Protein AF-A0A8D2JSB9-F1 (afdb_monomer)

Mean predicted aligned error: 15.59 Å

pLDDT: mean 74.53, std 19.08, range [41.66, 95.0]

Secondary structure (DSSP, 8-state):
-------------------TTGGGPPPPPHHHHHHHHHHHHHHHHHTT----HHHHHHHHHHHHHHHHHHTT---------

InterPro domains:
  IPR059105 Rec21/ENK19 [PF15695] (22-75)

Solvent-accessible surface area (backbone atoms only — not comparable to full-atom values): 5477 Å² total; per-residue (Å²)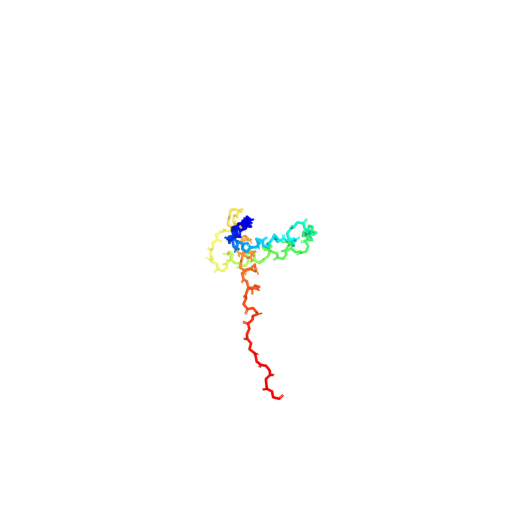: 142,80,87,82,79,87,79,78,82,73,79,84,71,74,76,78,77,73,71,68,65,76,84,70,61,77,81,82,50,71,69,56,52,52,51,44,50,54,53,17,50,54,52,36,58,74,68,73,48,78,92,42,76,67,54,42,52,52,34,39,51,50,56,52,53,55,59,64,58,60,72,75,66,88,75,88,83,86,92,83,130

Foldseek 3Di:
DDDDDPDDPPDCPPPDPDPPPVVDDDPDDPVRVVVLQVQLVVVCVVVVHDDDPVSSVVSSVVVVVVVVVVVVPPDDDDDDD

Structure (mmCIF, N/CA/C/O backbone):
data_AF-A0A8D2JSB9-F1
#
_entry.id   AF-A0A8D2JSB9-F1
#
loop_
_atom_site.group_PDB
_atom_site.id
_atom_site.type_symbol
_atom_site.label_atom_id
_atom_site.label_alt_id
_atom_site.label_comp_id
_atom_site.label_asym_id
_atom_site.label_entity_id
_atom_site.label_seq_id
_atom_site.pdbx_PDB_ins_code
_atom_site.Cartn_x
_atom_site.Cartn_y
_atom_site.Cartn_z
_atom_site.occupancy
_atom_site.B_iso_or_equiv
_atom_site.auth_seq_id
_atom_site.auth_comp_id
_atom_site.auth_asym_id
_atom_site.auth_atom_id
_atom_site.pdbx_PDB_model_num
ATOM 1 N N . PHE A 1 1 ? 9.096 -53.157 -50.883 1.00 41.66 1 PHE A N 1
ATOM 2 C CA . PHE A 1 1 ? 9.012 -53.083 -49.410 1.00 41.66 1 PHE A CA 1
ATOM 3 C C . PHE A 1 1 ? 9.703 -51.806 -48.955 1.00 41.66 1 PHE A C 1
ATOM 5 O O . PHE A 1 1 ? 10.921 -51.750 -48.995 1.0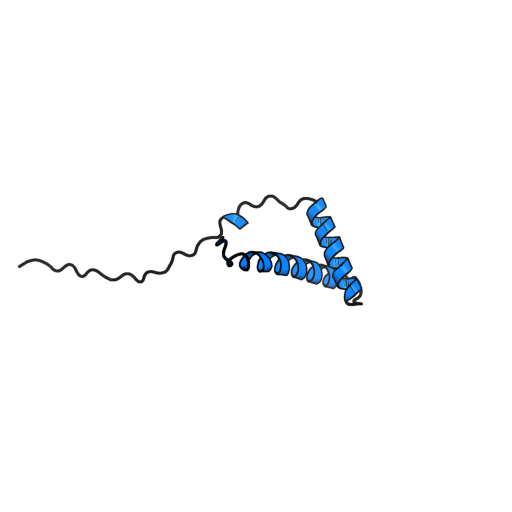0 41.66 1 PHE A O 1
ATOM 12 N N . SER A 1 2 ? 8.943 -50.777 -48.577 1.00 46.41 2 SER A N 1
ATOM 13 C CA . SER A 1 2 ? 9.490 -49.516 -4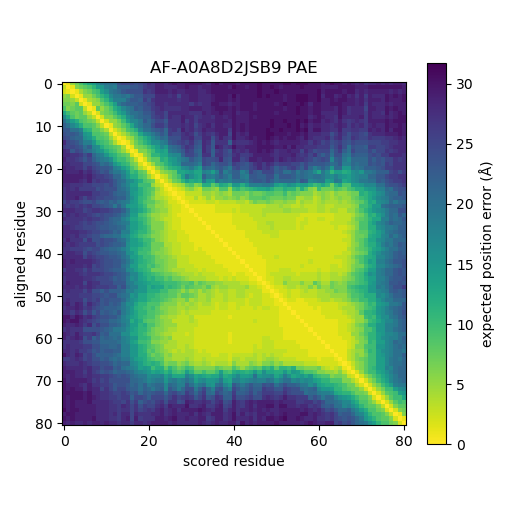8.048 1.00 46.41 2 SER A CA 1
ATOM 14 C C . SER A 1 2 ? 8.973 -49.318 -46.620 1.00 46.41 2 SER A C 1
ATOM 16 O O . SER A 1 2 ? 7.760 -49.424 -46.412 1.00 46.41 2 SER A O 1
ATOM 18 N N . PRO A 1 3 ? 9.830 -49.067 -45.615 1.00 51.41 3 PRO A N 1
ATOM 19 C CA . PRO A 1 3 ? 9.373 -48.952 -44.239 1.00 51.41 3 PRO A CA 1
ATOM 20 C C . PRO A 1 3 ? 8.762 -47.573 -43.942 1.00 51.41 3 PRO A C 1
ATOM 22 O O . PRO A 1 3 ? 9.405 -46.529 -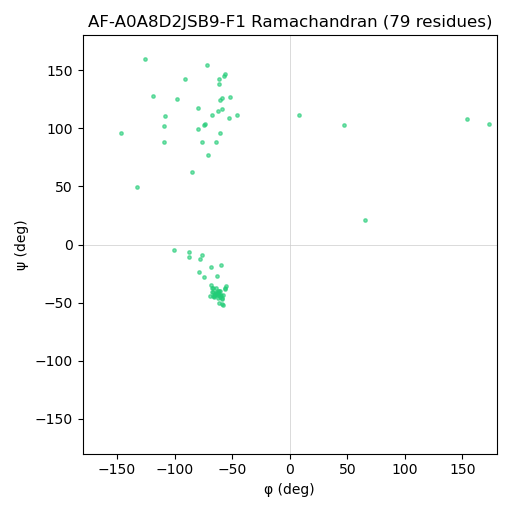44.002 1.00 51.41 3 PRO A O 1
ATOM 25 N N . ARG A 1 4 ? 7.474 -47.630 -43.600 1.00 48.97 4 ARG A N 1
ATOM 26 C CA . ARG A 1 4 ? 6.752 -46.916 -42.532 1.00 48.97 4 ARG A CA 1
ATOM 27 C C . ARG A 1 4 ? 7.541 -45.812 -41.787 1.00 48.97 4 ARG A C 1
ATOM 29 O O . ARG A 1 4 ? 8.366 -46.108 -40.929 1.00 48.97 4 ARG A O 1
ATOM 36 N N . ARG A 1 5 ? 7.150 -44.543 -41.974 1.00 50.41 5 ARG A N 1
ATOM 37 C CA . ARG A 1 5 ? 7.319 -43.474 -40.964 1.00 50.41 5 ARG A CA 1
ATOM 38 C C . ARG A 1 5 ? 5.955 -43.091 -40.398 1.00 50.41 5 ARG A C 1
ATOM 40 O O . ARG A 1 5 ? 5.198 -42.351 -41.019 1.00 50.41 5 ARG A O 1
ATOM 47 N N . LEU A 1 6 ? 5.655 -43.586 -39.200 1.00 55.94 6 LEU A N 1
ATOM 48 C CA . LEU A 1 6 ? 4.573 -43.070 -38.365 1.00 55.94 6 LEU A CA 1
ATOM 49 C C . LEU A 1 6 ? 5.033 -41.732 -37.776 1.00 55.94 6 LEU A C 1
ATOM 51 O O . LEU A 1 6 ? 5.847 -41.685 -36.859 1.00 55.94 6 LEU A O 1
ATOM 55 N N . ARG A 1 7 ? 4.539 -40.634 -38.348 1.00 45.78 7 ARG A N 1
ATOM 56 C CA . ARG A 1 7 ? 4.745 -39.281 -37.826 1.00 45.78 7 ARG A CA 1
ATOM 57 C C . ARG A 1 7 ? 3.767 -39.063 -36.672 1.00 45.78 7 ARG A C 1
ATOM 59 O O . ARG A 1 7 ? 2.591 -38.788 -36.898 1.00 45.78 7 ARG A O 1
ATOM 66 N N . SER A 1 8 ? 4.247 -39.215 -35.441 1.00 51.41 8 SER A N 1
ATOM 67 C CA . SER A 1 8 ? 3.502 -38.882 -34.228 1.00 51.41 8 SER A CA 1
ATOM 68 C C . SER A 1 8 ? 3.155 -37.386 -34.220 1.00 51.41 8 SER A C 1
ATOM 70 O O . SER A 1 8 ? 4.012 -36.513 -34.362 1.00 51.41 8 SER A O 1
ATOM 72 N N . LYS A 1 9 ? 1.863 -37.070 -34.091 1.00 51.53 9 LYS A N 1
ATOM 73 C CA . LYS A 1 9 ? 1.369 -35.708 -33.858 1.00 51.53 9 LYS A CA 1
ATOM 74 C C . LYS A 1 9 ? 1.637 -35.364 -32.396 1.00 51.53 9 LYS A C 1
ATOM 76 O O . LYS A 1 9 ? 0.819 -35.621 -31.518 1.00 51.53 9 LYS A O 1
ATOM 81 N N . GLN A 1 10 ? 2.825 -34.832 -32.142 1.00 55.72 10 GLN A N 1
ATOM 82 C CA . GLN A 1 10 ? 3.201 -34.310 -30.839 1.00 55.72 10 GLN A CA 1
ATOM 83 C C . GLN A 1 10 ? 2.264 -33.142 -30.496 1.00 55.72 10 GLN A C 1
ATOM 85 O O . GLN A 1 10 ? 2.201 -32.135 -31.201 1.00 55.72 10 GLN A O 1
ATOM 90 N N . LYS A 1 11 ? 1.473 -33.353 -29.442 1.00 50.53 11 LYS A N 1
ATOM 91 C CA . LYS A 1 11 ? 0.544 -32.415 -28.811 1.00 50.53 11 LYS A CA 1
ATOM 92 C C . LYS A 1 11 ? 1.252 -31.068 -28.645 1.00 50.53 11 LYS A C 1
ATOM 94 O O . LYS A 1 11 ? 2.206 -30.968 -27.879 1.00 50.53 11 LYS A O 1
ATOM 99 N N . GLN A 1 12 ? 0.812 -30.063 -29.400 1.00 53.19 12 GLN A N 1
ATOM 100 C CA . GLN A 1 12 ? 1.363 -28.710 -29.391 1.00 53.19 12 GLN A CA 1
ATOM 101 C C . GLN A 1 12 ? 0.970 -28.039 -28.065 1.00 53.19 12 GLN A C 1
ATOM 103 O O . GLN A 1 12 ? 0.015 -27.269 -27.989 1.00 53.19 12 GLN A O 1
ATOM 108 N N . GLN A 1 13 ? 1.658 -28.400 -26.981 1.00 56.38 13 GLN A N 1
ATOM 109 C CA . GLN A 1 13 ? 1.616 -27.625 -25.750 1.00 56.38 13 GLN A CA 1
ATOM 110 C C . GLN A 1 13 ? 2.313 -26.302 -26.058 1.00 56.38 13 GLN A C 1
ATOM 112 O O . GLN A 1 13 ? 3.506 -26.268 -26.361 1.00 56.38 13 GLN A O 1
ATOM 117 N N . LYS A 1 14 ? 1.521 -25.226 -26.077 1.00 52.78 14 LYS A N 1
ATOM 118 C CA . LYS A 1 14 ? 1.999 -23.852 -26.233 1.00 52.78 14 LYS A CA 1
ATOM 119 C C . LYS A 1 14 ? 3.103 -23.637 -25.189 1.00 52.78 14 LYS A C 1
ATOM 121 O O . LYS A 1 14 ? 2.848 -23.937 -24.022 1.00 52.78 14 LYS A O 1
ATOM 126 N N . PRO A 1 15 ? 4.306 -23.172 -25.565 1.00 48.06 15 PRO A N 1
ATOM 127 C CA . PRO A 1 15 ? 5.352 -22.945 -24.583 1.00 48.06 15 PRO A CA 1
ATOM 128 C C . PRO A 1 15 ? 4.824 -21.939 -23.564 1.00 48.06 15 PRO A C 1
ATOM 130 O O . PRO A 1 15 ? 4.341 -20.865 -23.933 1.00 48.06 15 PRO A O 1
ATOM 133 N N . LEU A 1 16 ? 4.881 -22.315 -22.286 1.00 58.38 16 LEU A N 1
ATOM 134 C CA . LEU A 1 16 ? 4.708 -21.388 -21.179 1.00 58.38 16 LEU A CA 1
ATOM 135 C C . LEU A 1 16 ? 5.702 -20.251 -21.427 1.00 58.38 16 LEU A C 1
ATOM 137 O O . LEU A 1 16 ? 6.913 -20.461 -21.362 1.00 58.38 16 LEU A O 1
ATOM 141 N N . LYS A 1 17 ? 5.196 -19.066 -21.793 1.00 60.09 17 LYS A N 1
ATOM 142 C CA . LYS A 1 17 ? 5.996 -17.843 -21.828 1.00 60.09 17 LYS A CA 1
ATOM 143 C C . LYS A 1 17 ? 6.487 -17.628 -20.402 1.00 60.09 17 LYS A C 1
ATOM 145 O O . LYS A 1 17 ? 5.756 -17.109 -19.566 1.00 60.09 17 LYS A O 1
ATOM 150 N N . THR A 1 18 ? 7.700 -18.073 -20.107 1.00 56.97 18 THR A N 1
ATOM 151 C CA . THR A 1 18 ? 8.381 -17.730 -18.868 1.00 56.97 18 THR A CA 1
ATOM 152 C C . THR A 1 18 ? 8.496 -16.207 -18.832 1.00 56.97 18 THR A C 1
ATOM 154 O O . THR A 1 18 ? 9.081 -15.596 -19.730 1.00 56.97 18 THR A O 1
ATOM 157 N N . MET A 1 19 ? 7.852 -15.577 -17.843 1.00 58.72 19 MET A N 1
ATOM 158 C CA . MET A 1 19 ? 7.922 -14.134 -17.603 1.00 58.72 19 MET A CA 1
ATOM 159 C C . MET A 1 19 ? 9.364 -13.772 -17.240 1.00 58.72 19 MET A C 1
ATOM 161 O O . MET A 1 19 ? 9.744 -13.736 -16.076 1.00 58.72 19 MET A O 1
ATOM 165 N N . LYS A 1 20 ? 10.185 -13.493 -18.256 1.00 54.16 20 LYS A N 1
ATOM 166 C CA . LYS A 1 20 ? 11.557 -12.993 -18.084 1.00 54.16 20 LYS A CA 1
ATOM 167 C C . LYS A 1 20 ? 11.609 -11.658 -17.320 1.00 54.16 20 LYS A C 1
ATOM 169 O O . LYS A 1 20 ? 12.662 -11.310 -16.808 1.00 54.16 20 LYS A O 1
ATOM 174 N N . GLY A 1 21 ? 10.488 -10.935 -17.225 1.00 55.47 21 GLY A N 1
ATOM 175 C CA . GLY A 1 21 ? 10.407 -9.618 -16.585 1.00 55.47 21 GLY A CA 1
ATOM 176 C C . GLY A 1 21 ? 10.593 -9.628 -15.066 1.00 55.47 21 GLY A C 1
ATOM 177 O O . GLY A 1 21 ? 11.212 -8.715 -14.537 1.00 55.47 21 GLY A O 1
ATOM 178 N N . THR A 1 22 ? 10.129 -10.660 -14.353 1.00 60.84 22 THR A N 1
ATOM 179 C CA . THR A 1 22 ? 10.223 -10.687 -12.878 1.00 60.84 22 THR A CA 1
ATOM 180 C C . THR A 1 22 ? 11.622 -11.067 -12.384 1.00 60.84 22 THR A C 1
ATOM 182 O O . THR A 1 22 ? 12.003 -10.708 -11.278 1.00 60.84 22 THR A O 1
ATOM 185 N N . LEU A 1 23 ? 12.413 -11.767 -13.206 1.00 58.38 23 LEU A N 1
ATOM 186 C CA . LEU A 1 23 ? 13.764 -12.216 -12.842 1.00 58.38 23 LEU A CA 1
ATOM 187 C C . LEU A 1 23 ? 14.824 -11.103 -12.932 1.00 58.38 23 LEU A C 1
ATOM 189 O O . LEU A 1 23 ? 15.935 -11.292 -12.448 1.00 58.38 23 LEU A O 1
ATOM 193 N N . ILE A 1 24 ? 14.497 -9.959 -13.546 1.00 62.44 24 ILE A N 1
ATOM 194 C CA . ILE A 1 24 ? 15.416 -8.831 -13.772 1.00 62.44 24 ILE A CA 1
ATOM 195 C C . ILE A 1 24 ? 14.731 -7.514 -13.369 1.00 62.44 24 ILE A C 1
ATOM 197 O O . ILE A 1 24 ? 14.693 -6.559 -14.140 1.00 62.44 24 ILE A O 1
ATOM 201 N N . SER A 1 25 ? 14.129 -7.450 -12.178 1.00 72.00 25 SER A N 1
ATOM 202 C CA . SER A 1 25 ? 13.650 -6.173 -11.635 1.00 72.00 25 SER A CA 1
ATOM 203 C C . SER A 1 25 ? 14.676 -5.604 -10.664 1.00 72.00 25 SER A C 1
ATOM 205 O O . SER A 1 25 ? 15.040 -6.263 -9.689 1.00 72.00 25 SER A O 1
ATOM 207 N N . SER A 1 26 ? 15.112 -4.367 -10.897 1.00 80.75 26 SER A N 1
ATOM 208 C CA . SER A 1 26 ? 15.841 -3.602 -9.887 1.00 80.75 26 SER A CA 1
ATOM 209 C C . SER A 1 26 ? 14.997 -3.486 -8.612 1.00 80.75 26 SER A C 1
ATOM 211 O O . SER A 1 26 ? 13.771 -3.365 -8.720 1.00 80.75 26 SER A O 1
ATOM 213 N N . PRO A 1 27 ? 15.614 -3.493 -7.418 1.00 83.81 27 PRO A N 1
ATOM 214 C CA . PRO A 1 27 ? 14.875 -3.289 -6.179 1.00 83.81 27 PRO A CA 1
ATOM 215 C C . PRO A 1 27 ? 14.100 -1.962 -6.232 1.00 83.81 27 PRO A C 1
ATOM 217 O O . PRO A 1 27 ? 14.568 -1.002 -6.857 1.00 83.81 27 PRO A O 1
ATOM 220 N N . PRO A 1 28 ? 12.917 -1.889 -5.600 1.00 85.56 28 PRO A N 1
ATOM 221 C CA . PRO A 1 28 ? 12.148 -0.657 -5.564 1.00 85.56 28 PRO A CA 1
ATOM 222 C C . PRO A 1 28 ? 12.944 0.442 -4.858 1.00 85.56 28 PRO A C 1
ATOM 224 O O . PRO A 1 28 ? 13.637 0.211 -3.867 1.00 85.56 28 PRO A O 1
ATOM 227 N N . THR A 1 29 ? 12.826 1.662 -5.365 1.00 93.06 29 THR A N 1
ATOM 228 C CA . THR A 1 29 ? 13.423 2.842 -4.733 1.00 93.06 29 THR A CA 1
ATOM 229 C C . THR A 1 29 ? 12.669 3.209 -3.453 1.00 93.06 29 THR A C 1
ATOM 231 O O . THR A 1 29 ? 11.467 2.960 -3.333 1.00 93.06 29 THR A O 1
ATOM 234 N N . TRP A 1 30 ? 13.336 3.879 -2.505 1.00 93.44 30 TRP A N 1
ATOM 235 C CA . TRP A 1 30 ? 12.687 4.355 -1.273 1.00 93.44 30 TRP A CA 1
ATOM 236 C C . TRP A 1 30 ? 11.465 5.244 -1.552 1.00 93.44 30 TRP A C 1
ATOM 238 O O . TRP A 1 30 ? 10.453 5.150 -0.862 1.00 93.44 30 TRP A O 1
ATOM 248 N N . GLY A 1 31 ? 11.518 6.061 -2.610 1.00 95.00 31 GLY A N 1
ATOM 249 C CA . GLY A 1 31 ? 10.383 6.880 -3.039 1.00 95.00 31 GLY A CA 1
ATOM 250 C C . GLY A 1 31 ? 9.164 6.049 -3.455 1.00 95.00 31 GLY A C 1
ATOM 251 O O . GLY A 1 31 ? 8.040 6.395 -3.098 1.00 95.00 31 GLY A O 1
ATOM 252 N N . GLN A 1 32 ? 9.374 4.925 -4.150 1.00 92.00 32 GLN A N 1
ATOM 253 C CA . GLN A 1 32 ? 8.292 4.005 -4.523 1.00 92.00 32 GLN A CA 1
ATOM 254 C C . GLN A 1 32 ? 7.693 3.313 -3.297 1.00 92.00 32 GLN A C 1
ATOM 256 O O . GLN A 1 32 ? 6.471 3.208 -3.207 1.00 92.00 32 GLN A O 1
ATOM 261 N N . ILE A 1 33 ? 8.534 2.906 -2.341 1.00 93.50 33 ILE A N 1
ATOM 262 C CA . ILE A 1 33 ? 8.082 2.323 -1.071 1.00 93.50 33 ILE A CA 1
ATOM 263 C C . ILE A 1 33 ? 7.239 3.345 -0.300 1.00 93.50 33 ILE A C 1
ATOM 265 O O . ILE A 1 33 ? 6.107 3.045 0.057 1.00 93.50 33 ILE A O 1
ATOM 269 N N . LYS A 1 34 ? 7.730 4.579 -0.127 1.00 93.50 34 LYS A N 1
ATOM 270 C CA . LYS A 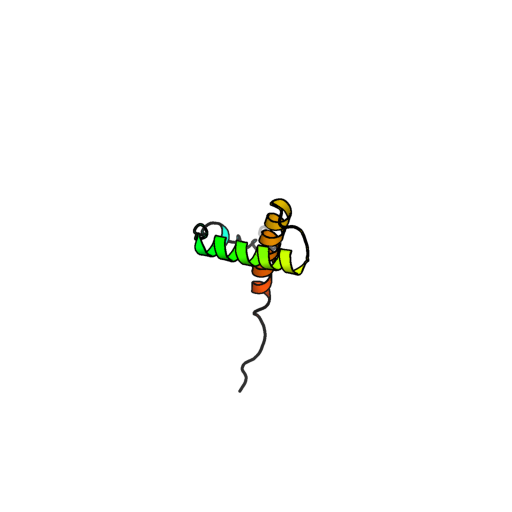1 34 ? 6.997 5.652 0.565 1.00 93.50 34 LYS A CA 1
ATOM 271 C C . LYS A 1 34 ? 5.648 5.952 -0.092 1.00 93.50 34 LYS A C 1
ATOM 273 O O . LYS A 1 34 ? 4.646 6.095 0.597 1.00 93.50 34 LYS A O 1
ATOM 278 N N . ASN A 1 35 ? 5.609 6.024 -1.422 1.00 93.94 35 ASN A N 1
ATOM 279 C CA . ASN A 1 35 ? 4.360 6.239 -2.149 1.00 93.94 35 ASN A CA 1
ATOM 280 C C . ASN A 1 35 ? 3.366 5.086 -1.932 1.00 93.94 35 ASN A C 1
ATOM 282 O O . ASN A 1 35 ? 2.177 5.324 -1.736 1.00 93.94 35 ASN A O 1
ATOM 286 N N . LEU A 1 36 ? 3.844 3.837 -1.941 1.00 94.62 36 LEU A N 1
ATOM 287 C CA . LEU A 1 36 ? 3.008 2.672 -1.656 1.00 94.62 36 LEU A CA 1
ATOM 288 C C . LEU A 1 36 ? 2.446 2.720 -0.229 1.00 94.62 36 LEU A C 1
ATOM 290 O O . LEU A 1 36 ? 1.254 2.478 -0.051 1.00 94.62 36 LEU A O 1
ATOM 294 N N . THR A 1 37 ? 3.273 3.084 0.752 1.00 93.56 37 THR A N 1
ATOM 295 C CA . THR A 1 37 ? 2.857 3.288 2.146 1.00 93.56 37 THR A CA 1
ATOM 296 C C . THR A 1 37 ? 1.761 4.339 2.252 1.00 93.56 37 THR A C 1
ATOM 298 O O . THR A 1 37 ? 0.689 4.026 2.754 1.00 93.56 37 THR A O 1
ATOM 301 N N . ASN A 1 38 ? 1.960 5.526 1.677 1.00 94.94 38 ASN A N 1
ATOM 302 C CA . ASN A 1 38 ? 0.954 6.591 1.715 1.00 94.94 38 ASN A CA 1
ATOM 303 C C . ASN A 1 38 ? -0.370 6.166 1.051 1.00 94.94 38 ASN A C 1
ATOM 305 O O . ASN A 1 38 ? -1.451 6.480 1.538 1.00 94.94 38 ASN A O 1
ATOM 309 N N . LYS A 1 39 ? -0.308 5.436 -0.074 1.00 94.62 39 LYS A N 1
ATOM 310 C CA . LYS A 1 39 ? -1.517 4.910 -0.730 1.00 94.62 39 LYS A CA 1
ATOM 311 C C . LYS A 1 39 ? -2.250 3.905 0.155 1.00 94.62 39 LYS A C 1
ATOM 313 O O . LYS A 1 39 ? -3.475 3.919 0.187 1.00 94.62 39 LYS A O 1
ATOM 318 N N . ALA A 1 40 ? -1.515 3.032 0.838 1.00 94.62 40 ALA A N 1
ATOM 319 C CA . ALA A 1 40 ? -2.089 2.052 1.748 1.00 94.62 40 ALA A CA 1
ATOM 320 C C . ALA A 1 40 ? -2.737 2.724 2.972 1.00 94.62 40 ALA A C 1
ATOM 322 O O . ALA A 1 40 ? -3.850 2.348 3.332 1.00 94.62 40 ALA A O 1
ATOM 323 N N . GLU A 1 41 ? -2.105 3.755 3.540 1.00 93.94 41 GLU A N 1
ATOM 324 C CA . GLU A 1 41 ? -2.672 4.559 4.634 1.00 93.94 41 GLU A CA 1
ATOM 325 C C . GLU A 1 41 ? -3.990 5.209 4.217 1.00 93.94 41 GLU A C 1
ATOM 327 O O . GLU A 1 41 ? -5.006 4.980 4.867 1.00 93.94 41 GLU A O 1
ATOM 332 N N . ASN A 1 42 ? -4.016 5.895 3.069 1.00 94.44 42 ASN A N 1
ATOM 333 C CA . ASN A 1 42 ? -5.240 6.508 2.546 1.00 94.44 42 ASN A CA 1
ATOM 334 C C . ASN A 1 42 ? -6.377 5.487 2.367 1.00 94.44 42 ASN A C 1
ATOM 336 O O . ASN A 1 42 ? -7.542 5.792 2.621 1.00 94.44 42 ASN A O 1
ATOM 340 N N . VAL A 1 43 ? -6.058 4.266 1.919 1.00 93.81 43 VAL A N 1
ATOM 341 C CA . VAL A 1 43 ? -7.051 3.191 1.773 1.00 93.81 43 VAL A CA 1
ATOM 342 C C . VAL A 1 43 ? -7.600 2.777 3.138 1.00 93.81 43 VAL A C 1
ATOM 344 O O . VAL A 1 43 ? -8.814 2.644 3.282 1.00 93.81 43 VAL A O 1
ATOM 347 N N . ILE A 1 44 ? -6.744 2.615 4.144 1.00 94.81 44 ILE A N 1
ATOM 348 C CA . ILE A 1 44 ? -7.154 2.220 5.500 1.00 94.81 44 ILE A CA 1
ATOM 349 C C . ILE A 1 44 ? -8.000 3.310 6.161 1.00 94.81 44 ILE A C 1
ATOM 351 O O . ILE A 1 44 ? -9.064 3.007 6.705 1.00 94.81 44 ILE A O 1
ATOM 355 N N . GLU A 1 45 ? -7.575 4.568 6.048 1.00 92.81 45 GLU A N 1
ATOM 356 C CA . GLU A 1 45 ? -8.318 5.729 6.542 1.00 92.81 45 GLU A CA 1
ATOM 357 C C . GLU A 1 45 ? -9.695 5.828 5.880 1.00 92.81 45 GLU A C 1
ATOM 359 O O . GLU A 1 45 ? -10.700 6.001 6.569 1.00 92.81 45 GLU A O 1
ATOM 364 N N . SER A 1 46 ? -9.773 5.624 4.558 1.00 92.19 46 SER A N 1
ATOM 365 C CA . SER A 1 46 ? -11.048 5.648 3.827 1.00 92.19 46 SER A CA 1
ATOM 366 C C . SER A 1 46 ? -12.021 4.543 4.252 1.00 92.19 46 SER A C 1
ATOM 368 O O . SER A 1 46 ? -13.233 4.710 4.140 1.00 92.19 46 SER A O 1
ATOM 370 N N . GLN A 1 47 ? -11.501 3.420 4.755 1.00 89.44 47 GLN A N 1
ATOM 371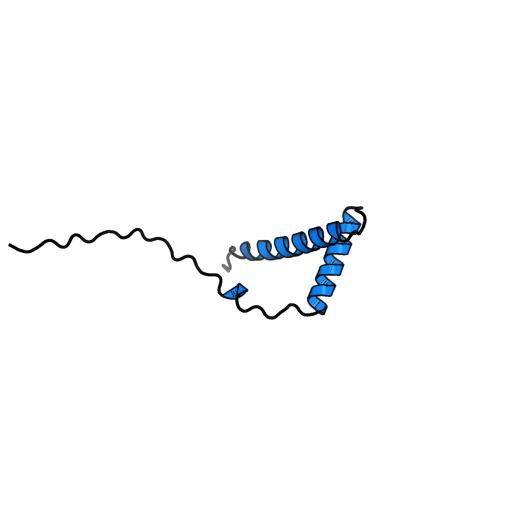 C CA . GLN A 1 47 ? -12.297 2.295 5.247 1.00 89.44 47 GLN A CA 1
ATOM 372 C C . GLN A 1 47 ? -12.676 2.443 6.728 1.00 89.44 47 GLN A C 1
ATOM 374 O O . GLN A 1 47 ? -13.429 1.616 7.241 1.00 89.44 47 GLN A O 1
ATOM 379 N N . GLY A 1 48 ? -12.164 3.465 7.427 1.00 90.06 48 GLY A N 1
ATOM 380 C CA . GLY A 1 48 ? -12.389 3.659 8.863 1.00 90.06 48 GLY A CA 1
ATOM 381 C C . GLY A 1 48 ? -11.773 2.559 9.734 1.00 90.06 48 GLY A C 1
ATOM 382 O O . GLY A 1 48 ? -12.216 2.339 10.861 1.00 90.06 48 GLY A O 1
ATOM 383 N N . VAL A 1 49 ? -10.779 1.836 9.210 1.00 89.19 49 VAL A N 1
ATOM 384 C CA . VAL A 1 49 ? -10.111 0.722 9.893 1.00 89.19 49 VAL A CA 1
ATOM 385 C C . VAL A 1 49 ? -8.907 1.265 10.674 1.00 89.19 49 VAL A C 1
ATOM 387 O O . VAL A 1 49 ? -8.213 2.153 10.182 1.00 89.19 49 VAL A O 1
ATOM 390 N N . PRO A 1 50 ? -8.599 0.750 11.877 1.00 90.19 50 PRO A N 1
ATOM 391 C CA . PRO A 1 50 ? -7.398 1.159 12.596 1.00 90.19 50 PRO A CA 1
ATOM 392 C C . PRO A 1 50 ? -6.118 0.820 11.816 1.00 90.19 50 PRO A C 1
ATOM 394 O O . PRO A 1 50 ? -5.958 -0.279 11.268 1.00 90.19 50 PRO A O 1
ATOM 397 N N . VAL A 1 51 ? -5.166 1.757 11.818 1.00 90.38 51 VAL A N 1
ATOM 398 C CA . VAL A 1 51 ? -3.837 1.559 11.230 1.00 90.38 51 VAL A CA 1
ATOM 399 C C . VAL A 1 51 ? -3.032 0.637 12.144 1.00 90.38 51 VAL A C 1
ATOM 401 O O . VAL A 1 51 ? -2.557 1.023 13.209 1.00 90.38 51 VAL A O 1
ATOM 404 N N . THR A 1 52 ? -2.903 -0.617 11.723 1.00 94.38 52 THR A N 1
ATOM 405 C CA . THR A 1 52 ? -2.117 -1.659 12.385 1.00 94.38 52 THR A CA 1
ATOM 406 C C . THR A 1 52 ? -1.133 -2.251 11.374 1.00 94.38 52 THR A C 1
ATOM 408 O O . THR A 1 52 ? -1.374 -2.166 10.167 1.00 94.38 52 THR A O 1
ATOM 411 N N . PRO A 1 53 ? -0.044 -2.906 11.812 1.00 93.69 53 PRO A N 1
ATOM 412 C CA . PRO A 1 53 ? 0.902 -3.528 10.884 1.00 93.69 53 PRO A CA 1
ATOM 413 C C . PRO A 1 53 ? 0.243 -4.534 9.926 1.00 93.69 53 PRO A C 1
ATOM 415 O O . P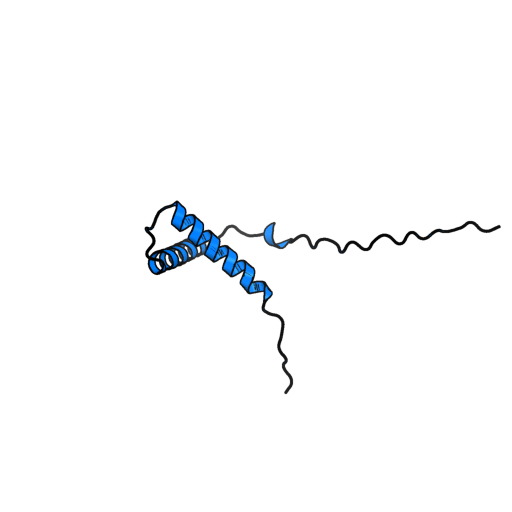RO A 1 53 ? 0.587 -4.589 8.747 1.00 93.69 53 PRO A O 1
ATOM 418 N N . ALA A 1 54 ? -0.744 -5.294 10.412 1.00 94.44 54 ALA A N 1
ATOM 419 C CA . ALA A 1 54 ? -1.473 -6.267 9.604 1.00 94.44 54 ALA A CA 1
ATOM 420 C C . ALA A 1 54 ? -2.364 -5.594 8.549 1.00 94.44 54 ALA A C 1
ATOM 422 O O . ALA A 1 54 ? -2.360 -6.003 7.387 1.00 94.44 54 ALA A O 1
ATOM 423 N N . THR A 1 55 ? -3.102 -4.545 8.928 1.00 93.94 55 THR A N 1
ATOM 424 C CA . THR A 1 55 ? -3.976 -3.814 7.996 1.00 93.94 55 THR A CA 1
ATOM 425 C C . THR A 1 55 ? -3.165 -3.061 6.945 1.00 93.94 55 THR A C 1
ATOM 427 O O . THR A 1 55 ? -3.521 -3.105 5.768 1.00 93.94 55 THR A O 1
ATOM 430 N N . MET A 1 56 ? -2.013 -2.497 7.320 1.00 94.81 56 MET A N 1
ATOM 431 C CA . MET A 1 56 ? -1.063 -1.897 6.376 1.00 94.81 56 MET A CA 1
ATOM 432 C C . MET A 1 56 ? -0.492 -2.892 5.378 1.00 94.81 56 MET A C 1
ATOM 434 O O . MET A 1 56 ? -0.497 -2.626 4.176 1.00 94.81 56 MET A O 1
ATOM 438 N N . PHE A 1 57 ? -0.060 -4.060 5.847 1.00 94.31 57 PHE A N 1
ATOM 439 C CA . PHE A 1 57 ? 0.440 -5.103 4.959 1.00 94.31 57 PHE A CA 1
ATOM 440 C C . PHE A 1 57 ? -0.618 -5.528 3.929 1.00 94.31 57 PHE A C 1
ATOM 442 O O . PHE A 1 57 ? -0.335 -5.574 2.731 1.00 94.31 57 PHE A O 1
ATOM 449 N N . MET A 1 58 ? -1.856 -5.765 4.371 1.00 94.56 58 MET A N 1
ATOM 450 C CA . MET A 1 58 ? -2.959 -6.125 3.474 1.00 94.56 58 MET A CA 1
ATOM 451 C C . MET A 1 58 ? -3.289 -5.014 2.470 1.00 94.56 58 MET A C 1
ATOM 453 O O . MET A 1 58 ? -3.480 -5.298 1.287 1.00 94.56 58 MET A O 1
ATOM 457 N N . ALA A 1 59 ? -3.315 -3.754 2.908 1.00 94.62 59 ALA A N 1
ATOM 458 C CA . ALA A 1 59 ? -3.591 -2.620 2.032 1.00 94.62 59 ALA A CA 1
ATOM 459 C C . ALA A 1 59 ? -2.497 -2.434 0.966 1.00 94.62 59 ALA A C 1
ATOM 461 O O . ALA A 1 59 ? -2.808 -2.270 -0.215 1.00 94.62 59 ALA A O 1
ATOM 462 N N . MET A 1 60 ? -1.218 -2.544 1.338 1.00 94.81 60 MET A N 1
ATOM 463 C CA . MET A 1 60 ? -0.107 -2.504 0.379 1.00 94.81 60 MET A CA 1
ATOM 464 C C . MET A 1 60 ? -0.204 -3.634 -0.654 1.00 94.81 60 MET A C 1
ATOM 466 O O . MET A 1 60 ? -0.031 -3.385 -1.850 1.00 94.81 60 MET A O 1
ATOM 470 N N . LEU A 1 61 ? -0.525 -4.859 -0.219 1.00 93.50 61 LEU A N 1
ATOM 471 C CA . LEU A 1 61 ? -0.737 -5.993 -1.123 1.00 93.50 61 LEU A CA 1
ATOM 472 C C . LEU A 1 61 ? -1.890 -5.741 -2.095 1.00 93.50 61 LEU A C 1
ATOM 474 O O . LEU A 1 61 ? -1.743 -5.980 -3.294 1.00 93.50 61 LEU A O 1
ATOM 478 N N . ALA A 1 62 ? -3.019 -5.228 -1.603 1.00 93.06 62 ALA A N 1
ATOM 479 C CA . ALA A 1 62 ? -4.163 -4.891 -2.443 1.00 93.06 62 ALA A CA 1
ATOM 480 C C . ALA A 1 62 ? -3.778 -3.862 -3.518 1.00 93.06 62 ALA A C 1
ATOM 482 O O . ALA A 1 62 ? -4.059 -4.066 -4.698 1.00 93.06 62 ALA A O 1
ATOM 483 N N . VAL A 1 63 ? -3.055 -2.805 -3.140 1.00 91.88 63 VAL A N 1
ATOM 484 C CA . VAL A 1 63 ? -2.595 -1.760 -4.069 1.00 91.88 63 VAL A CA 1
ATOM 485 C C . VAL A 1 63 ? -1.644 -2.319 -5.135 1.00 91.88 63 VAL A C 1
ATOM 487 O O . VAL A 1 63 ? -1.755 -1.953 -6.309 1.00 91.88 63 VAL A O 1
ATOM 490 N N . VAL A 1 64 ? -0.716 -3.209 -4.776 1.00 90.94 64 VAL A N 1
ATOM 491 C CA . VAL A 1 64 ? 0.191 -3.856 -5.746 1.00 90.94 64 VAL A CA 1
ATOM 492 C C . VAL A 1 64 ? -0.580 -4.783 -6.692 1.00 90.94 64 VAL A C 1
ATOM 494 O O . VAL A 1 64 ? -0.383 -4.722 -7.907 1.00 90.94 64 VAL A O 1
ATOM 497 N N . ASN A 1 65 ? -1.499 -5.591 -6.162 1.00 91.06 65 ASN A N 1
ATOM 498 C CA . ASN A 1 65 ? -2.288 -6.534 -6.955 1.00 91.06 65 ASN A CA 1
ATOM 499 C C . ASN A 1 65 ? -3.219 -5.820 -7.946 1.00 91.06 65 ASN A C 1
ATOM 501 O O . ASN A 1 65 ? -3.281 -6.205 -9.115 1.00 91.06 65 ASN A O 1
ATOM 505 N N . CYS A 1 66 ? -3.882 -4.741 -7.519 1.00 88.06 66 CYS A N 1
ATOM 506 C CA . CYS A 1 66 ? -4.723 -3.924 -8.396 1.00 88.06 66 CYS A CA 1
ATOM 507 C C . CYS A 1 66 ? -3.918 -3.287 -9.538 1.00 88.06 66 CYS A C 1
ATOM 509 O O . CYS A 1 66 ? -4.372 -3.275 -10.681 1.00 88.06 66 CYS A O 1
ATOM 511 N N . GLN A 1 67 ? -2.701 -2.807 -9.259 1.00 85.19 67 GLN A N 1
ATOM 512 C CA . GLN A 1 67 ? -1.820 -2.252 -10.294 1.00 85.19 67 GLN A CA 1
ATOM 513 C C . GLN A 1 67 ? -1.342 -3.316 -11.289 1.00 85.19 67 GLN A C 1
ATOM 515 O O . GLN A 1 67 ? -1.261 -3.040 -12.482 1.00 85.19 67 GLN A O 1
ATOM 520 N N . SE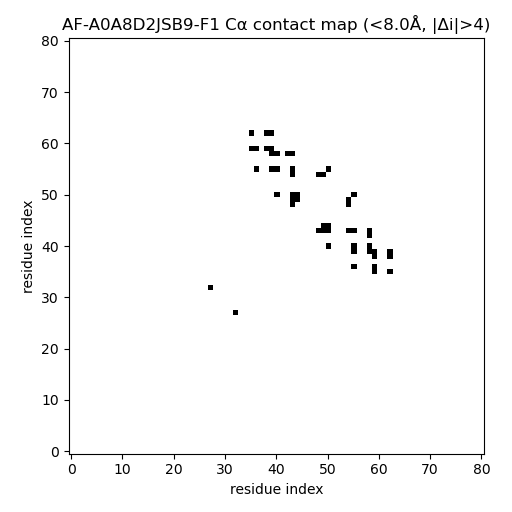R A 1 68 ? -1.072 -4.537 -10.823 1.00 78.12 68 SER A N 1
ATOM 521 C CA . SER A 1 68 ? -0.703 -5.663 -11.691 1.00 78.12 68 SER A CA 1
ATOM 522 C C . SER A 1 68 ? -1.844 -6.061 -12.643 1.00 78.12 68 SER A C 1
ATOM 524 O O . SER A 1 68 ? -1.607 -6.365 -13.811 1.00 78.12 68 SER A O 1
ATOM 526 N N . SER A 1 69 ? -3.098 -5.996 -12.177 1.00 69.25 69 SER A N 1
ATOM 527 C CA . SER A 1 69 ? -4.276 -6.358 -12.980 1.00 69.25 69 SER A CA 1
ATOM 528 C C . SER A 1 69 ? -4.656 -5.318 -14.042 1.00 69.25 69 SER A C 1
ATOM 530 O O . SER A 1 69 ? -5.235 -5.690 -15.062 1.00 69.25 69 SER A O 1
ATOM 532 N N . ALA A 1 70 ? -4.350 -4.035 -13.831 1.00 59.88 70 ALA A N 1
ATOM 533 C CA . ALA A 1 70 ? -4.722 -2.957 -14.756 1.00 59.88 70 ALA A CA 1
ATOM 534 C C . ALA A 1 70 ? -3.968 -3.010 -16.102 1.00 59.88 70 ALA A C 1
ATOM 536 O O . ALA A 1 70 ? -4.435 -2.468 -17.097 1.00 59.88 70 ALA A O 1
ATOM 537 N N . VAL A 1 71 ? -2.830 -3.707 -16.164 1.00 58.03 71 VAL A N 1
ATOM 538 C CA . VAL A 1 71 ? -2.000 -3.818 -17.380 1.00 58.03 71 VAL A CA 1
ATOM 539 C C . VAL A 1 71 ? -2.596 -4.794 -18.413 1.00 58.03 71 VAL A C 1
ATOM 541 O O . VAL A 1 71 ? -2.130 -4.873 -19.547 1.00 58.03 71 VAL A O 1
ATOM 544 N N . ALA A 1 72 ? -3.645 -5.545 -18.059 1.00 57.50 72 ALA A N 1
ATOM 545 C CA . ALA A 1 72 ? -4.274 -6.516 -18.956 1.00 57.50 72 ALA A CA 1
ATOM 546 C C . ALA A 1 72 ? -5.374 -5.928 -19.866 1.00 57.50 72 ALA A C 1
ATOM 548 O O . ALA A 1 72 ? -5.824 -6.626 -20.774 1.00 57.50 72 ALA A O 1
ATOM 549 N N . SER A 1 73 ? -5.821 -4.685 -19.643 1.00 55.66 73 SER A N 1
ATOM 550 C CA . SER A 1 73 ? -6.983 -4.099 -20.340 1.00 55.66 73 SER A CA 1
ATOM 551 C C . SER A 1 73 ? -6.663 -3.149 -21.501 1.00 55.66 73 SER A C 1
ATOM 553 O O . SER A 1 73 ? -7.583 -2.768 -22.221 1.00 55.66 73 SER A O 1
ATOM 555 N N . ASP A 1 74 ? -5.396 -2.826 -21.770 1.00 56.22 74 ASP A N 1
ATOM 556 C CA . ASP A 1 74 ? -5.029 -1.959 -22.902 1.00 56.22 74 ASP A CA 1
ATOM 557 C C . ASP A 1 74 ? -4.904 -2.760 -24.210 1.00 56.22 74 ASP A C 1
ATOM 559 O O . ASP A 1 74 ? -3.844 -2.890 -24.820 1.00 56.22 74 ASP A O 1
ATOM 563 N N . THR A 1 75 ? -6.006 -3.360 -24.655 1.00 57.91 75 THR A N 1
ATOM 564 C CA . THR A 1 75 ? -6.180 -3.810 -26.045 1.00 57.91 75 THR A CA 1
ATOM 565 C C . THR A 1 75 ? -7.646 -3.662 -26.426 1.00 57.91 75 THR A C 1
ATOM 567 O O . THR A 1 75 ? -8.430 -4.551 -26.117 1.00 57.91 75 THR A O 1
ATOM 570 N N . ASN A 1 76 ? -8.004 -2.541 -27.074 1.00 58.75 76 ASN A N 1
ATOM 571 C CA . ASN A 1 76 ? -9.041 -2.404 -28.119 1.00 58.75 76 ASN A CA 1
ATOM 572 C C . ASN A 1 76 ? -9.617 -0.972 -28.169 1.00 58.75 76 ASN A C 1
ATOM 574 O O . ASN A 1 76 ? -10.415 -0.624 -27.309 1.00 58.75 76 ASN A O 1
ATOM 578 N N . SER A 1 77 ? -9.274 -0.195 -29.208 1.00 53.53 77 SER A N 1
ATOM 579 C CA . SER A 1 77 ? -10.261 0.462 -30.094 1.00 53.53 77 SER A CA 1
ATOM 580 C C . SER A 1 77 ? -9.605 1.437 -31.092 1.00 53.53 77 SER A C 1
ATOM 582 O O . SER A 1 77 ? -9.255 2.559 -30.745 1.00 53.53 77 SER A O 1
ATOM 584 N N . ASN A 1 78 ? -9.500 0.987 -32.345 1.00 57.16 78 ASN A N 1
ATOM 585 C CA . ASN A 1 78 ? -9.900 1.692 -33.573 1.00 57.16 78 ASN A CA 1
ATOM 586 C C . ASN A 1 78 ? -9.485 3.169 -33.763 1.00 57.16 78 ASN A C 1
ATOM 588 O O . ASN A 1 78 ? -10.192 4.078 -33.338 1.00 57.16 78 ASN A O 1
ATOM 592 N N . THR A 1 79 ? -8.466 3.413 -34.590 1.00 49.97 79 THR A N 1
ATOM 593 C CA . THR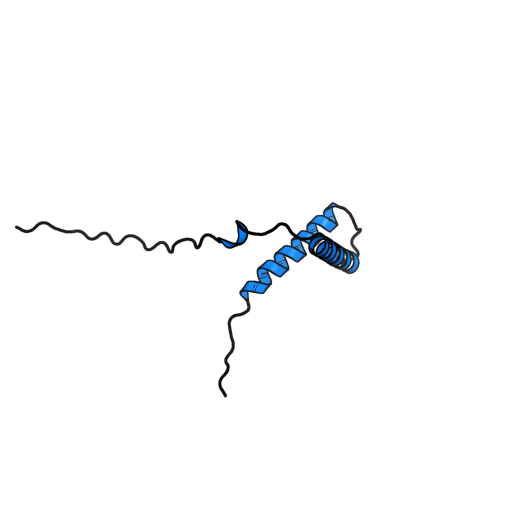 A 1 79 ? -8.295 4.687 -35.308 1.00 49.97 79 THR A CA 1
ATOM 594 C C . THR A 1 79 ? -8.557 4.480 -36.798 1.00 49.97 79 THR A C 1
ATOM 596 O O . THR A 1 79 ? -7.667 4.188 -37.589 1.00 49.97 79 THR A O 1
ATOM 599 N N . SER A 1 80 ? -9.829 4.619 -37.169 1.00 50.41 80 SER A N 1
ATOM 600 C CA . SER A 1 80 ? -10.247 4.950 -38.527 1.00 50.41 80 SER A CA 1
ATOM 601 C C . SER A 1 80 ? -10.759 6.386 -38.493 1.00 50.41 80 SER A C 1
ATOM 603 O O . SER A 1 80 ? -11.780 6.656 -37.857 1.00 50.41 80 SER A O 1
ATOM 605 N N . LYS A 1 81 ? -10.007 7.295 -39.114 1.00 45.69 81 LYS A N 1
ATOM 606 C CA . LYS A 1 81 ? -10.498 8.456 -39.861 1.00 45.69 81 LYS A CA 1
ATOM 607 C C . LYS A 1 81 ? -9.350 9.075 -40.643 1.00 45.69 81 LYS A C 1
ATOM 609 O O . LYS A 1 81 ? -8.264 9.220 -40.044 1.00 45.69 81 LYS A O 1
#

Organism: Sciurus vulgaris (NCBI:txid55149)

Radius of gyration: 23.97 Å; Cα contacts (8 Å, |Δi|>4): 26; chains: 1; bounding box: 28×62×62 Å

Nearest PDB structures (foldseek):
  5vhi-assembly1_E  TM=6.221E-01  e=7.910E+00  Homo sapiens

Sequence (81 aa):
FSPRRLRSKQKQQKPLKTMKGTLISSPPTWGQIKNLTNKAENVIESQGVPVTPATMFMAMLAVVNCQSSAVASDTNSNTSK